Protein AF-A0A2V6R428-F1 (afdb_monomer)

pLDDT: mean 95.92, std 5.34, range [57.69, 98.88]

Secondary structure (DSSP, 8-state):
-PPP-HHHHHHHHHHHHHHHHHHH--HHHHT-EEETTEEHHHHHHHHHHHHHHHHHHHHHHHTTPPPPP--HHHHHHHHHHHHHHS-HHHHHHHHHHHHHHHHHHHHHS-HHHHHHHHHTT-HHHH-THHHHHHHHHHHHHHHH-

Mean predicted aligned error: 2.78 Å

Solvent-accessible surface area (backbone atoms only — not comparable to full-atom values): 7983 Å² total; per-residue (Å²): 131,85,71,89,60,69,39,53,62,45,28,51,54,45,48,53,50,48,49,58,54,52,76,69,56,47,78,66,55,31,64,36,69,71,56,98,89,36,23,40,19,32,53,32,32,50,53,18,49,54,31,46,53,27,36,57,42,54,54,34,50,75,73,73,43,80,77,77,89,78,60,65,67,63,50,51,65,70,44,43,67,61,35,68,69,46,58,49,70,53,20,50,52,45,25,52,53,23,45,52,53,31,50,54,53,56,65,66,55,53,60,70,57,51,52,52,39,46,75,70,70,45,47,65,58,58,30,47,25,69,62,48,49,59,53,52,56,51,45,55,54,57,74,76,105

Nearest PDB structures (foldseek):
  2nsf-assembly1_A  TM=6.711E-01  e=3.814E-02  Corynebacterium glutamicum
  2nsg-assembly1_A  TM=8.305E-01  e=1.303E-01  Corynebacterium glutamicum
  1cnt-assembly2_3  TM=2.072E-01  e=1.367E+00  Homo sapiens

Structure (mmCIF, N/CA/C/O backbone):
data_AF-A0A2V6R428-F1
#
_entry.id   AF-A0A2V6R428-F1
#
loop_
_atom_site.group_PDB
_atom_site.id
_atom_site.type_symbol
_atom_site.label_atom_id
_atom_site.label_alt_id
_atom_site.label_comp_id
_atom_site.label_asym_id
_atom_site.label_entity_id
_atom_site.label_seq_id
_atom_site.pdbx_PDB_ins_code
_atom_site.Cartn_x
_atom_site.Cartn_y
_atom_site.Cartn_z
_atom_site.occupancy
_atom_site.B_iso_or_equiv
_atom_site.auth_seq_id
_atom_site.auth_comp_id
_atom_site.auth_asym_id
_atom_site.auth_atom_id
_atom_site.pdbx_PDB_model_num
ATOM 1 N N . MET A 1 1 ? 24.235 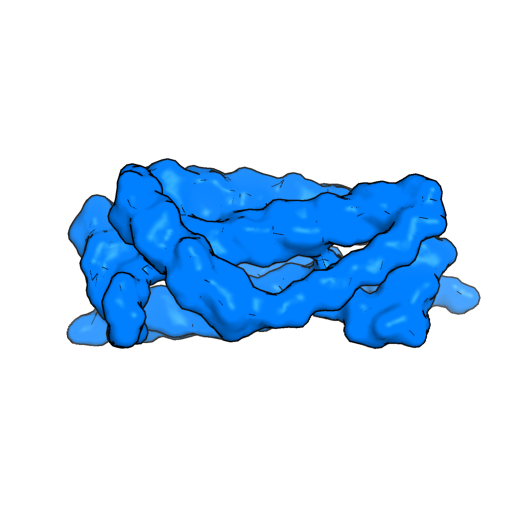-6.418 -17.522 1.00 57.69 1 MET A N 1
ATOM 2 C CA . MET A 1 1 ? 24.304 -6.597 -16.053 1.00 57.69 1 MET A CA 1
ATOM 3 C C . MET A 1 1 ? 22.918 -7.022 -15.591 1.00 57.69 1 MET A C 1
ATOM 5 O O . MET A 1 1 ? 21.967 -6.691 -16.283 1.00 57.69 1 MET A O 1
ATOM 9 N N . SER A 1 2 ? 22.769 -7.802 -14.520 1.00 78.19 2 SER A N 1
ATOM 10 C CA . SER A 1 2 ? 21.433 -8.148 -14.011 1.00 78.19 2 SER A CA 1
ATOM 11 C C . SER A 1 2 ? 20.840 -6.961 -13.250 1.00 78.19 2 SER A C 1
ATOM 13 O O . SER A 1 2 ? 21.509 -6.434 -12.363 1.00 78.19 2 SER A O 1
ATOM 15 N N . VAL A 1 3 ? 19.605 -6.566 -13.563 1.00 88.06 3 VAL A N 1
ATOM 16 C CA . VAL A 1 3 ? 18.886 -5.520 -12.820 1.00 88.06 3 VAL A CA 1
ATOM 17 C C . VAL A 1 3 ? 18.687 -5.922 -11.350 1.00 88.06 3 VAL A C 1
ATOM 19 O O . VAL A 1 3 ? 18.363 -7.080 -11.069 1.00 88.06 3 VAL A O 1
ATOM 22 N N . ASP A 1 4 ? 18.868 -4.992 -10.405 1.00 92.00 4 ASP A N 1
ATOM 23 C CA . ASP A 1 4 ? 18.598 -5.259 -8.986 1.00 92.00 4 ASP A CA 1
ATOM 24 C C . ASP A 1 4 ? 17.088 -5.436 -8.741 1.00 92.00 4 ASP A C 1
ATOM 26 O O . ASP A 1 4 ? 16.271 -4.578 -9.077 1.00 92.00 4 ASP A O 1
ATOM 30 N N . ARG A 1 5 ? 16.717 -6.572 -8.141 1.00 95.31 5 ARG A N 1
ATOM 31 C CA . ARG A 1 5 ? 15.339 -6.940 -7.773 1.00 95.31 5 ARG A CA 1
ATOM 32 C C . ARG A 1 5 ? 15.166 -7.134 -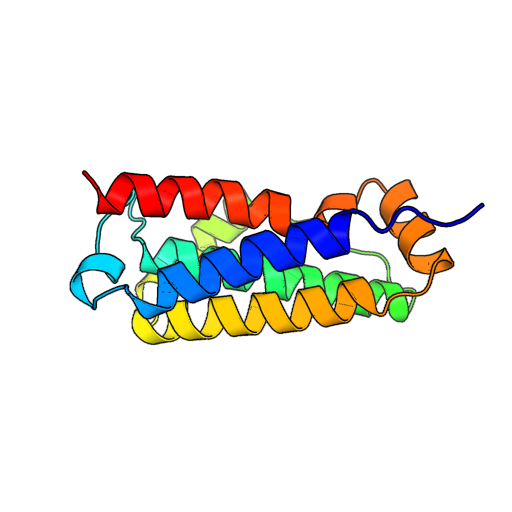6.265 1.00 95.31 5 ARG A C 1
ATOM 34 O O . ARG A 1 5 ? 14.200 -7.762 -5.829 1.00 95.31 5 ARG A O 1
ATOM 41 N N . SER A 1 6 ? 16.074 -6.588 -5.455 1.00 95.88 6 SER A N 1
ATOM 42 C CA . SER A 1 6 ? 16.029 -6.621 -3.986 1.00 95.88 6 SER A CA 1
ATOM 43 C C . SER A 1 6 ? 14.676 -6.166 -3.410 1.00 95.88 6 SER A C 1
ATOM 45 O O . SER A 1 6 ? 14.205 -6.718 -2.407 1.00 95.88 6 SER A O 1
ATOM 47 N N . PHE A 1 7 ? 13.993 -5.240 -4.096 1.00 97.31 7 PHE A N 1
ATOM 48 C CA . PHE A 1 7 ? 12.654 -4.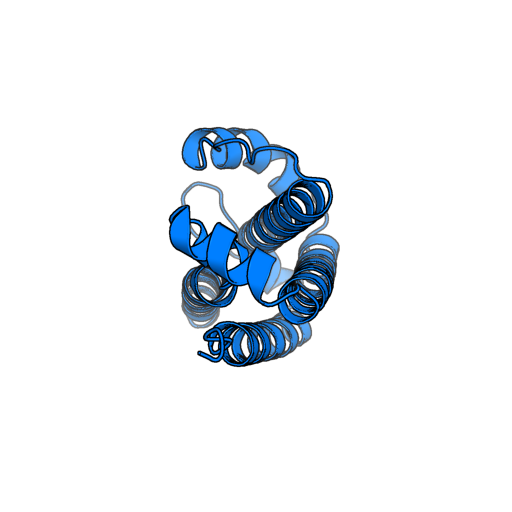763 -3.742 1.00 97.31 7 PHE A CA 1
ATOM 49 C C . PHE A 1 7 ? 11.602 -5.882 -3.664 1.00 97.31 7 PHE A C 1
ATOM 51 O O . PHE A 1 7 ? 10.706 -5.801 -2.828 1.00 97.31 7 PHE A O 1
ATOM 58 N N . VAL A 1 8 ? 11.718 -6.958 -4.456 1.00 98.25 8 VAL A N 1
ATOM 59 C CA . VAL A 1 8 ? 10.752 -8.075 -4.449 1.00 98.25 8 VAL A CA 1
ATOM 60 C C . VAL A 1 8 ? 10.728 -8.756 -3.080 1.00 98.25 8 VAL A C 1
ATOM 62 O O . VAL A 1 8 ? 9.663 -8.957 -2.490 1.00 98.25 8 VAL A O 1
ATOM 65 N N . GLY A 1 9 ? 11.909 -9.058 -2.533 1.00 98.25 9 GLY A N 1
ATOM 66 C CA . GLY A 1 9 ? 12.033 -9.661 -1.207 1.00 98.25 9 GLY A CA 1
ATOM 67 C C . GLY A 1 9 ? 11.583 -8.714 -0.093 1.00 98.25 9 GLY A C 1
ATOM 68 O O . GLY A 1 9 ? 10.918 -9.143 0.850 1.00 98.25 9 GLY A O 1
ATOM 69 N N . GLY A 1 10 ? 11.905 -7.421 -0.212 1.00 98.25 10 GLY A N 1
ATOM 70 C CA . GLY A 1 10 ? 11.451 -6.392 0.728 1.00 98.25 10 GLY A CA 1
ATOM 71 C C . GLY A 1 10 ? 9.928 -6.277 0.780 1.00 98.25 10 GLY A C 1
ATOM 72 O O . GLY A 1 10 ? 9.341 -6.332 1.863 1.00 98.25 10 GLY A O 1
ATOM 73 N N . ASN A 1 11 ? 9.289 -6.180 -0.387 1.00 98.69 11 ASN A N 1
ATOM 74 C CA . ASN A 1 11 ? 7.838 -6.074 -0.510 1.00 98.69 11 ASN A CA 1
ATOM 75 C C . ASN A 1 11 ? 7.140 -7.292 0.084 1.00 98.69 11 ASN A C 1
ATOM 77 O O . ASN A 1 11 ? 6.227 -7.132 0.892 1.00 98.69 11 ASN A O 1
ATOM 81 N N . SER A 1 12 ? 7.625 -8.495 -0.248 1.00 98.62 12 SER A N 1
ATOM 82 C CA . SER A 1 12 ? 7.067 -9.736 0.284 1.00 98.62 12 SER A CA 1
ATOM 83 C C . SER A 1 12 ? 7.112 -9.760 1.810 1.00 98.62 12 SER A C 1
ATOM 85 O O . SER A 1 12 ? 6.106 -10.081 2.433 1.00 98.62 12 SER A O 1
ATOM 87 N N . ARG A 1 13 ? 8.233 -9.370 2.435 1.00 98.69 13 ARG A N 1
ATOM 88 C CA . ARG A 1 13 ? 8.341 -9.339 3.904 1.00 98.69 13 ARG A CA 1
ATOM 89 C C . ARG A 1 13 ? 7.313 -8.406 4.545 1.00 98.69 13 ARG A C 1
ATOM 91 O O . ARG A 1 13 ? 6.629 -8.814 5.479 1.00 98.69 13 ARG A O 1
ATOM 98 N N . GLN A 1 14 ? 7.176 -7.179 4.037 1.00 98.62 14 GLN A N 1
ATOM 99 C CA . GLN A 1 14 ? 6.215 -6.223 4.602 1.00 98.62 14 GLN A CA 1
ATOM 100 C C . GLN A 1 14 ? 4.762 -6.603 4.295 1.00 98.62 14 GLN A C 1
ATOM 102 O O . GLN A 1 14 ? 3.885 -6.350 5.114 1.00 98.62 14 GLN A O 1
ATOM 107 N N . ARG A 1 15 ? 4.491 -7.259 3.159 1.00 98.75 15 ARG A N 1
ATOM 108 C CA . ARG A 1 15 ? 3.159 -7.792 2.847 1.00 98.75 15 ARG A CA 1
ATOM 109 C C . ARG A 1 15 ? 2.757 -8.918 3.797 1.00 98.75 15 ARG A C 1
ATOM 111 O O . ARG A 1 15 ? 1.630 -8.918 4.278 1.00 98.75 15 ARG A O 1
ATOM 118 N N . GLU A 1 16 ? 3.654 -9.857 4.094 1.00 98.75 16 GLU A N 1
ATOM 119 C CA . GLU A 1 16 ? 3.344 -10.923 5.055 1.00 98.75 16 GLU A CA 1
ATOM 120 C C . GLU A 1 16 ? 3.170 -10.361 6.477 1.00 98.75 16 GLU A C 1
ATOM 122 O O . GLU A 1 16 ? 2.225 -10.736 7.169 1.00 98.75 16 GLU A O 1
ATOM 127 N N . ARG A 1 17 ? 3.986 -9.375 6.884 1.00 98.62 17 ARG A N 1
ATOM 128 C CA . ARG A 1 17 ? 3.774 -8.632 8.142 1.00 98.62 17 ARG A CA 1
ATOM 129 C C . ARG A 1 17 ? 2.401 -7.951 8.180 1.00 98.62 17 ARG A C 1
ATOM 131 O O . ARG A 1 17 ? 1.689 -8.086 9.171 1.00 98.62 17 ARG A O 1
ATOM 138 N N . LEU A 1 18 ? 2.009 -7.272 7.100 1.00 98.81 18 LEU A N 1
ATOM 139 C CA . LEU A 1 18 ? 0.694 -6.641 6.964 1.00 98.81 18 LEU A CA 1
ATOM 140 C C . LEU A 1 18 ? -0.445 -7.662 7.106 1.00 98.81 18 LEU A C 1
ATOM 142 O O . LEU A 1 18 ? -1.399 -7.398 7.830 1.00 98.81 18 LEU A O 1
ATOM 146 N N . LYS A 1 19 ? -0.346 -8.830 6.460 1.00 98.75 19 LYS A N 1
ATOM 147 C CA . LYS A 1 19 ? -1.355 -9.899 6.565 1.00 98.75 19 LYS A CA 1
ATOM 148 C C . LYS A 1 19 ? -1.525 -10.389 7.997 1.00 98.75 19 LYS A C 1
ATOM 150 O O . LYS A 1 19 ? -2.651 -10.489 8.480 1.00 98.75 19 LYS A O 1
ATOM 155 N N . VAL A 1 20 ? -0.410 -10.658 8.679 1.00 98.62 20 VAL A N 1
ATOM 156 C CA . VAL A 1 20 ? -0.419 -11.080 10.084 1.00 98.62 20 VAL A CA 1
ATOM 157 C C . VAL A 1 20 ? -1.049 -9.999 10.956 1.00 98.62 20 VAL A C 1
ATOM 159 O O . VAL A 1 20 ? -1.950 -10.310 11.731 1.00 98.62 20 VAL A O 1
ATOM 162 N N . LEU A 1 21 ? -0.645 -8.734 10.789 1.00 98.44 21 LEU A N 1
ATOM 163 C CA . LEU A 1 21 ? -1.230 -7.610 11.517 1.00 98.44 21 LEU A CA 1
ATOM 164 C C . LEU A 1 21 ? -2.742 -7.540 11.302 1.00 98.44 21 LEU A C 1
ATOM 166 O O . LEU A 1 21 ? -3.480 -7.553 12.277 1.00 98.44 21 LEU A O 1
ATOM 170 N N . VAL A 1 22 ? -3.205 -7.508 10.053 1.00 98.25 22 VAL A N 1
ATOM 171 C CA . VAL A 1 22 ? -4.629 -7.375 9.725 1.00 98.25 22 VAL A CA 1
ATOM 172 C C . VAL A 1 22 ? -5.458 -8.532 10.287 1.00 98.25 22 VAL A C 1
ATOM 174 O O . VAL A 1 22 ? -6.537 -8.292 10.816 1.00 98.25 22 VAL A O 1
ATOM 177 N N . SER A 1 23 ? -4.947 -9.768 10.253 1.00 97.75 23 SER A N 1
ATOM 178 C CA . SER A 1 23 ? -5.677 -10.948 10.748 1.00 97.75 23 SER A CA 1
ATOM 179 C C . SER A 1 23 ? -5.999 -10.931 12.248 1.00 97.75 23 SER A C 1
ATOM 181 O O . SER A 1 23 ? -6.872 -11.678 12.685 1.00 97.75 23 SER A O 1
ATOM 183 N N . ARG A 1 24 ? -5.307 -10.097 13.035 1.00 96.88 24 ARG A N 1
ATOM 184 C CA . ARG A 1 24 ? -5.498 -9.984 14.490 1.00 96.88 24 ARG A CA 1
ATOM 185 C C . ARG A 1 24 ? -6.214 -8.706 14.925 1.00 96.88 24 ARG A C 1
ATOM 187 O O . ARG A 1 24 ? -6.469 -8.564 16.116 1.00 96.88 24 ARG A O 1
ATOM 194 N N . LEU A 1 25 ? -6.480 -7.765 14.014 1.00 98.19 25 LEU A N 1
ATOM 195 C CA . LEU A 1 25 ? -7.129 -6.505 14.377 1.00 98.19 25 LEU A CA 1
ATOM 196 C C . LEU A 1 25 ? -8.602 -6.745 14.678 1.00 98.19 25 LEU A C 1
ATOM 198 O O . LEU A 1 25 ? -9.345 -7.270 13.849 1.00 98.19 25 LEU A O 1
ATOM 202 N N . SER A 1 26 ? -9.029 -6.304 15.854 1.00 97.56 26 SER A N 1
ATOM 203 C CA . SER A 1 26 ? -10.440 -6.188 16.171 1.00 97.56 26 SER A CA 1
ATOM 204 C C . SER A 1 26 ? -11.044 -4.919 15.572 1.00 97.56 26 SER A C 1
ATOM 206 O O . SER A 1 26 ? -10.372 -3.965 15.177 1.00 97.56 26 SER A O 1
ATOM 208 N N . ASP A 1 27 ? -12.366 -4.881 15.594 1.00 96.44 27 ASP A N 1
ATOM 209 C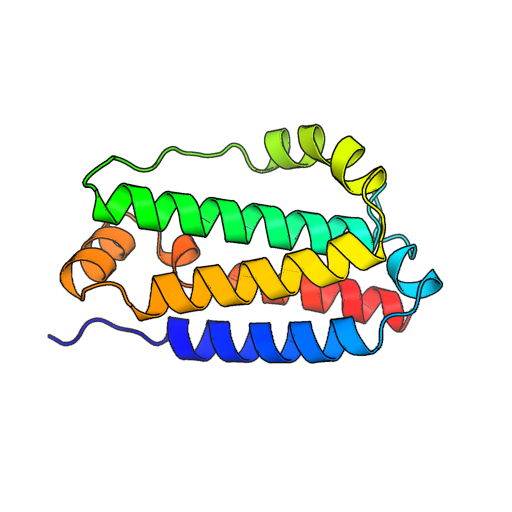 CA . ASP A 1 27 ? -13.171 -3.714 15.266 1.00 96.44 27 ASP A CA 1
ATOM 210 C C . ASP A 1 27 ? -12.801 -2.467 16.098 1.00 96.44 27 ASP A C 1
ATOM 212 O O . ASP A 1 27 ? -12.830 -1.340 15.599 1.00 96.44 27 ASP A O 1
ATOM 216 N N . ALA A 1 28 ? -12.431 -2.666 17.368 1.00 97.12 28 ALA A N 1
ATOM 217 C CA . ALA A 1 28 ? -11.972 -1.600 18.255 1.00 97.12 28 ALA A CA 1
ATOM 218 C C . ALA A 1 28 ? -10.564 -1.116 17.876 1.00 97.12 28 ALA A C 1
ATOM 220 O O . ALA A 1 28 ? -10.334 0.093 17.820 1.00 97.12 28 ALA A O 1
ATOM 221 N N . ASP A 1 29 ? -9.659 -2.040 17.541 1.00 98.38 29 ASP A N 1
ATOM 222 C CA . ASP A 1 29 ? -8.300 -1.716 17.093 1.00 98.38 29 ASP A CA 1
ATOM 223 C C . ASP A 1 29 ? -8.319 -0.870 15.821 1.00 98.38 29 ASP A C 1
ATOM 225 O O . ASP A 1 29 ? -7.619 0.135 15.724 1.00 98.38 29 ASP A O 1
ATOM 229 N N . LEU A 1 30 ? -9.174 -1.230 14.861 1.00 98.44 30 LEU A N 1
ATOM 230 C CA . LEU A 1 30 ? -9.317 -0.502 13.601 1.00 98.44 30 LEU A CA 1
ATOM 231 C C . LEU A 1 30 ? -9.817 0.937 13.795 1.00 98.44 30 LEU A C 1
ATOM 233 O O . LEU A 1 30 ? -9.472 1.820 13.010 1.00 98.44 30 LEU A O 1
ATOM 237 N N . ARG A 1 31 ? -10.607 1.193 14.843 1.00 97.56 31 ARG A N 1
ATOM 238 C CA . ARG A 1 31 ? -11.113 2.532 15.190 1.00 97.56 31 ARG A CA 1
ATOM 239 C C . ARG A 1 31 ? -10.154 3.332 16.074 1.00 97.56 31 ARG A C 1
ATOM 241 O O . ARG A 1 31 ? -10.440 4.489 16.378 1.00 97.56 31 ARG A O 1
ATOM 248 N N . ARG A 1 32 ? -9.019 2.753 16.478 1.00 98.06 32 ARG A N 1
ATOM 249 C CA . ARG A 1 32 ? -8.060 3.412 17.364 1.00 98.06 32 ARG A CA 1
ATOM 250 C C . ARG A 1 32 ? -7.442 4.647 16.689 1.00 98.06 32 ARG A C 1
ATOM 252 O O . ARG A 1 32 ? -7.010 4.536 15.539 1.00 98.06 32 ARG A O 1
ATOM 259 N N . PRO A 1 33 ? -7.389 5.812 17.365 1.00 97.50 33 PRO A N 1
ATOM 260 C CA . PRO A 1 33 ? -6.857 7.035 16.774 1.00 97.50 33 PRO A CA 1
ATOM 261 C C . PRO A 1 33 ? -5.334 6.982 16.609 1.00 97.50 33 PRO A C 1
ATOM 263 O O . PRO A 1 33 ? -4.625 6.451 17.463 1.00 97.50 33 PRO A O 1
ATOM 266 N N . LEU A 1 34 ? -4.843 7.594 15.530 1.00 97.50 34 LEU A N 1
ATOM 267 C CA . LEU A 1 34 ? -3.418 7.790 15.225 1.00 97.50 34 LEU A CA 1
ATOM 268 C C . LEU A 1 34 ? -2.988 9.269 15.258 1.00 97.50 34 LEU A C 1
ATOM 270 O O . LEU A 1 34 ? -1.826 9.569 14.994 1.00 97.50 34 LEU A O 1
ATOM 274 N N . GLY A 1 35 ? -3.906 10.178 15.606 1.00 95.19 35 GLY A N 1
ATOM 275 C CA . GLY A 1 35 ? -3.692 11.630 15.606 1.00 95.19 35 GLY A CA 1
ATOM 276 C C . GLY A 1 35 ? -4.255 12.312 14.357 1.00 95.19 35 GLY A C 1
ATOM 277 O O . GLY A 1 35 ? -4.503 11.662 13.349 1.00 95.19 35 GLY A O 1
ATOM 278 N N . GLU A 1 36 ? -4.516 13.620 14.443 1.00 92.19 36 GLU A N 1
ATOM 279 C CA . GLU A 1 36 ? -4.948 14.460 13.305 1.00 92.19 36 GLU A CA 1
ATOM 280 C C . GLU A 1 36 ? -6.171 13.924 12.530 1.00 92.19 36 GLU A C 1
ATOM 282 O O . GLU A 1 36 ? -6.281 14.069 11.316 1.00 92.19 36 GLU A O 1
ATOM 287 N N . GLY A 1 37 ? -7.101 13.269 13.233 1.00 93.75 37 GLY A N 1
ATOM 288 C CA . GLY A 1 37 ? -8.300 12.674 12.633 1.00 93.75 37 GLY A CA 1
ATOM 289 C C . GLY A 1 37 ? -8.085 11.302 11.985 1.00 93.75 37 GLY A C 1
ATOM 290 O O . GLY A 1 37 ? -9.048 10.704 11.514 1.00 93.75 37 GLY A O 1
ATOM 291 N N . TRP A 1 38 ? -6.864 10.765 11.998 1.00 98.31 38 TRP A N 1
ATOM 292 C CA . TRP A 1 38 ? -6.568 9.426 11.500 1.00 98.31 38 TRP A CA 1
ATOM 293 C C . TRP A 1 38 ? -6.924 8.342 12.511 1.00 98.31 38 TRP A C 1
ATOM 295 O O . TRP A 1 38 ? -6.801 8.521 13.726 1.00 98.31 38 TRP A O 1
ATOM 305 N N . THR A 1 39 ? -7.291 7.177 11.990 1.00 98.56 39 THR A N 1
ATOM 306 C CA . THR A 1 39 ? -7.425 5.925 12.734 1.00 98.56 39 THR A CA 1
ATOM 307 C C . THR A 1 39 ? -6.543 4.849 12.110 1.00 98.56 39 THR A C 1
ATOM 309 O O . THR A 1 39 ? -6.018 5.020 11.007 1.00 98.56 39 THR A O 1
ATOM 312 N N . VAL A 1 40 ? -6.396 3.709 12.786 1.00 98.69 40 VAL A N 1
ATOM 313 C CA . VAL A 1 40 ? -5.748 2.529 12.193 1.00 98.69 40 VAL A CA 1
ATOM 314 C C . VAL A 1 40 ? -6.393 2.190 10.847 1.00 98.69 40 VAL A C 1
ATOM 316 O O . VAL A 1 40 ? -5.685 2.022 9.858 1.00 98.69 40 VAL A O 1
ATOM 319 N N . SER A 1 41 ? -7.725 2.187 10.768 1.00 98.69 41 SER A N 1
ATOM 320 C CA . SER A 1 41 ? -8.463 1.945 9.526 1.00 98.69 41 SER A CA 1
ATOM 321 C C . SER A 1 41 ? -8.114 2.935 8.411 1.00 98.69 41 SER A C 1
ATOM 323 O O . SER A 1 41 ? -7.874 2.514 7.278 1.00 98.69 41 SER A O 1
ATOM 325 N N . THR A 1 42 ? -8.035 4.241 8.699 1.00 98.69 42 THR A N 1
ATOM 326 C CA . THR A 1 42 ? -7.695 5.222 7.654 1.00 98.69 42 THR A CA 1
ATOM 327 C C . THR A 1 42 ? -6.247 5.082 7.191 1.00 98.69 42 THR A C 1
ATOM 329 O O . THR A 1 42 ? -5.981 5.240 6.002 1.00 98.69 42 THR A O 1
ATOM 332 N N . ALA A 1 43 ? -5.318 4.697 8.073 1.00 98.69 43 ALA A N 1
ATOM 333 C CA . ALA A 1 43 ? -3.947 4.366 7.681 1.00 98.69 43 ALA A CA 1
ATOM 334 C C . ALA A 1 43 ? -3.884 3.130 6.764 1.00 98.69 43 ALA A C 1
ATOM 336 O O . ALA A 1 43 ? -3.151 3.138 5.772 1.00 98.69 43 ALA A O 1
ATOM 337 N N . LEU A 1 44 ? -4.690 2.094 7.030 1.00 98.88 44 LEU A N 1
ATOM 338 C CA . LEU A 1 44 ? -4.815 0.938 6.132 1.00 98.88 44 LEU A CA 1
ATOM 339 C C . LEU A 1 44 ? -5.396 1.349 4.766 1.00 98.88 44 LEU A C 1
ATOM 341 O O . LEU A 1 44 ? -4.847 0.977 3.727 1.00 98.88 44 LEU A O 1
ATOM 345 N N . ALA A 1 45 ? -6.459 2.159 4.749 1.00 98.88 45 ALA A N 1
ATOM 346 C CA . ALA A 1 45 ? -7.073 2.657 3.516 1.00 98.88 45 ALA A CA 1
ATOM 347 C C . ALA A 1 45 ? -6.102 3.520 2.686 1.00 98.88 45 ALA A C 1
ATOM 349 O O . ALA A 1 45 ? -5.989 3.341 1.471 1.00 98.88 45 ALA A O 1
ATOM 350 N N . HIS A 1 46 ? -5.336 4.390 3.346 1.00 98.69 46 HIS A N 1
ATOM 351 C CA . HIS A 1 46 ? -4.266 5.179 2.742 1.00 98.69 46 HIS A CA 1
ATOM 352 C C . HIS A 1 46 ? -3.185 4.298 2.104 1.00 98.69 46 HIS A C 1
ATOM 354 O O . HIS A 1 46 ? -2.827 4.503 0.943 1.00 98.69 46 HIS A O 1
ATOM 360 N N . MET A 1 47 ? -2.687 3.285 2.823 1.00 98.75 47 MET A N 1
ATOM 361 C CA . MET A 1 47 ? -1.723 2.333 2.259 1.00 98.75 47 MET A CA 1
ATOM 362 C C . MET A 1 47 ? -2.286 1.641 1.013 1.00 98.75 47 MET A C 1
ATOM 364 O O . MET A 1 47 ? -1.607 1.561 -0.013 1.00 98.75 47 MET A O 1
ATOM 368 N N . ALA A 1 48 ? -3.549 1.206 1.068 1.00 98.88 48 ALA A N 1
ATOM 369 C CA . ALA A 1 48 ? -4.215 0.565 -0.060 1.00 98.88 48 ALA A CA 1
ATOM 370 C C . ALA A 1 48 ? -4.304 1.499 -1.279 1.00 98.88 48 ALA A C 1
ATOM 372 O O . ALA A 1 48 ? -4.073 1.072 -2.412 1.00 98.88 48 ALA A O 1
ATOM 373 N N . PHE A 1 49 ? -4.624 2.776 -1.057 1.00 98.69 49 PHE A N 1
ATOM 374 C CA . PHE A 1 49 ? -4.672 3.790 -2.107 1.00 98.69 49 PHE A CA 1
ATOM 375 C C . PHE A 1 49 ? -3.311 3.962 -2.791 1.00 98.69 49 PHE A C 1
ATOM 377 O O . PHE A 1 49 ? -3.230 3.897 -4.019 1.00 98.69 49 PHE A O 1
ATOM 384 N N . TRP A 1 50 ? -2.232 4.133 -2.024 1.00 98.50 50 TRP A N 1
ATOM 385 C CA . TRP A 1 50 ? -0.904 4.358 -2.599 1.00 98.50 50 TRP A CA 1
ATOM 386 C C . TRP A 1 50 ? -0.344 3.130 -3.318 1.00 98.50 50 TRP A C 1
ATOM 388 O O . TRP A 1 50 ? 0.315 3.289 -4.349 1.00 98.50 50 TRP A O 1
ATOM 398 N N . ASP A 1 51 ? -0.666 1.921 -2.855 1.00 98.69 51 ASP A N 1
ATOM 399 C CA . ASP A 1 51 ? -0.344 0.685 -3.571 1.00 98.69 51 ASP A CA 1
ATOM 400 C C . ASP A 1 51 ? -1.117 0.565 -4.891 1.00 98.69 51 ASP A C 1
ATOM 402 O O . ASP A 1 51 ? -0.512 0.280 -5.927 1.00 98.69 51 ASP A O 1
ATOM 406 N N . ARG A 1 52 ? -2.419 0.882 -4.914 1.00 98.44 52 ARG A N 1
ATOM 407 C CA . ARG A 1 52 ? -3.200 0.927 -6.166 1.00 98.44 52 ARG A CA 1
ATOM 408 C C . ARG A 1 52 ? -2.717 2.021 -7.115 1.00 98.44 52 ARG A C 1
ATOM 410 O O . ARG A 1 52 ? -2.654 1.814 -8.326 1.00 98.44 52 ARG A O 1
ATOM 417 N N . ARG A 1 53 ? -2.320 3.181 -6.588 1.00 97.12 53 ARG A N 1
ATOM 418 C CA . ARG A 1 53 ? -1.736 4.248 -7.405 1.00 97.12 53 ARG A CA 1
ATOM 419 C C . ARG A 1 53 ? -0.405 3.805 -8.011 1.00 97.12 53 ARG A C 1
ATOM 421 O O . ARG A 1 53 ? -0.138 4.121 -9.168 1.00 97.12 53 ARG A O 1
ATOM 428 N N . ALA A 1 54 ? 0.436 3.104 -7.248 1.00 97.31 54 ALA A N 1
ATOM 429 C CA . ALA A 1 54 ? 1.679 2.538 -7.759 1.00 97.31 54 ALA A CA 1
ATOM 430 C C . ALA A 1 54 ? 1.402 1.497 -8.851 1.00 97.31 54 ALA A C 1
ATOM 432 O O . ALA A 1 54 ? 1.976 1.620 -9.926 1.00 97.31 54 ALA A O 1
ATOM 433 N N . LEU A 1 55 ? 0.459 0.573 -8.640 1.00 98.06 55 LEU A N 1
ATOM 434 C CA . LEU A 1 55 ? 0.010 -0.382 -9.660 1.00 98.06 55 LEU A CA 1
ATOM 435 C C . LEU A 1 55 ? -0.347 0.316 -10.981 1.00 98.06 55 LEU A C 1
ATOM 437 O O . LEU A 1 55 ? 0.257 0.014 -12.006 1.00 98.06 55 LEU A O 1
ATOM 441 N N . GLY A 1 56 ? -1.229 1.318 -10.945 1.00 96.44 56 GLY A N 1
ATOM 442 C CA . GLY A 1 56 ? -1.610 2.049 -12.157 1.00 96.44 56 GLY A CA 1
ATOM 443 C C . GLY A 1 56 ? -0.462 2.852 -12.787 1.00 96.44 56 GLY A C 1
ATOM 444 O O . GLY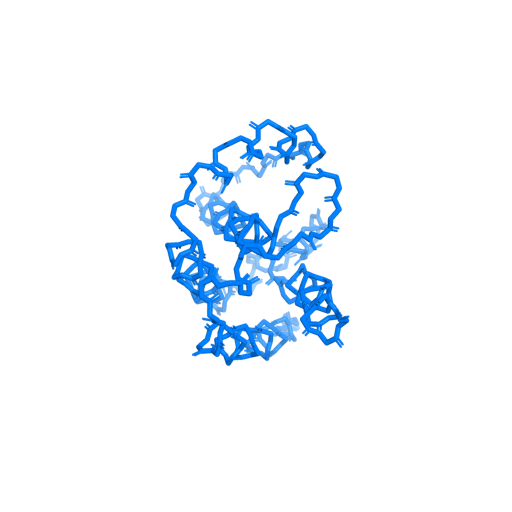 A 1 56 ? -0.502 3.171 -13.971 1.00 96.44 56 GLY A O 1
ATOM 445 N N . MET A 1 57 ? 0.571 3.239 -12.025 1.00 95.81 57 MET A N 1
ATOM 446 C CA . MET A 1 57 ? 1.796 3.814 -12.607 1.00 95.81 57 MET A CA 1
ATOM 447 C C . MET A 1 57 ? 2.599 2.750 -13.350 1.00 95.81 57 MET A C 1
ATOM 449 O O . MET A 1 57 ? 3.007 3.003 -14.476 1.00 95.81 57 MET A O 1
ATOM 453 N N . LEU A 1 58 ? 2.797 1.573 -12.750 1.00 96.38 58 LEU A N 1
ATOM 454 C CA . LEU A 1 58 ? 3.527 0.475 -13.387 1.00 96.38 58 LEU A CA 1
ATOM 455 C C . LEU A 1 58 ? 2.842 0.038 -14.691 1.00 96.38 58 LEU A C 1
ATOM 457 O O . LEU A 1 58 ? 3.516 -0.161 -15.694 1.00 96.38 58 LEU A O 1
ATOM 461 N N . GLU A 1 59 ? 1.510 -0.018 -14.706 1.00 96.00 59 GLU A N 1
ATOM 462 C CA . GLU A 1 59 ? 0.733 -0.338 -15.910 1.00 96.00 59 GLU A CA 1
ATOM 463 C C . GLU A 1 59 ? 0.888 0.720 -17.008 1.00 96.00 59 GLU A C 1
ATOM 465 O O . GLU A 1 59 ? 1.053 0.376 -18.173 1.00 96.00 59 GLU A O 1
ATOM 470 N N . ARG A 1 60 ? 0.892 2.014 -16.671 1.00 94.62 60 ARG A N 1
ATOM 471 C CA . ARG A 1 60 ? 1.156 3.078 -17.659 1.00 94.62 60 ARG A CA 1
ATOM 472 C C . ARG A 1 60 ? 2.549 2.976 -18.267 1.00 94.62 60 ARG A C 1
ATOM 474 O O . ARG A 1 60 ? 2.704 3.104 -19.477 1.00 94.62 60 ARG A O 1
ATOM 481 N N . TRP A 1 61 ? 3.544 2.670 -17.442 1.00 93.69 61 TRP A N 1
ATOM 482 C CA . TRP A 1 61 ? 4.913 2.438 -17.893 1.00 93.69 61 TRP A CA 1
ATOM 483 C C . TRP A 1 61 ? 5.020 1.264 -18.872 1.00 93.69 61 TRP A C 1
ATOM 485 O O . TRP A 1 61 ? 5.726 1.373 -19.873 1.00 93.69 61 TRP A O 1
ATOM 495 N N . GLU A 1 62 ? 4.297 0.167 -18.630 1.00 93.94 62 GLU A N 1
ATOM 496 C CA . GLU A 1 62 ? 4.226 -0.965 -19.567 1.00 93.94 62 GLU A CA 1
ATOM 497 C C . GLU A 1 62 ? 3.632 -0.565 -20.928 1.00 93.94 62 GLU A C 1
ATOM 499 O O . GLU A 1 62 ? 4.059 -1.089 -21.955 1.00 93.94 62 GLU A O 1
ATOM 504 N N . HIS A 1 63 ? 2.707 0.397 -20.950 1.00 93.50 63 HIS A N 1
ATOM 505 C CA . HIS A 1 63 ? 2.110 0.939 -22.176 1.00 93.50 63 HIS A CA 1
ATOM 506 C C . HIS A 1 63 ? 2.908 2.102 -22.796 1.00 93.50 63 HIS A C 1
ATOM 508 O O . HIS A 1 63 ? 2.488 2.669 -23.802 1.00 93.50 63 HIS A O 1
ATOM 514 N N . GLY A 1 64 ? 4.071 2.457 -22.234 1.00 91.62 64 GLY A N 1
ATOM 515 C CA . GLY A 1 64 ? 4.908 3.550 -22.736 1.00 91.62 64 GLY A CA 1
ATOM 516 C C . GLY A 1 64 ? 4.370 4.952 -22.431 1.00 91.62 64 GLY A C 1
ATOM 517 O O . GLY A 1 64 ? 4.826 5.925 -23.029 1.00 91.62 64 GLY A O 1
ATOM 518 N N . GLU A 1 65 ? 3.421 5.072 -21.505 1.00 89.12 65 GLU A N 1
ATOM 519 C CA . GLU A 1 65 ? 2.885 6.351 -21.050 1.00 89.12 65 GLU A CA 1
ATOM 520 C C . GLU A 1 65 ? 3.747 6.943 -19.929 1.00 89.12 65 GLU A C 1
ATOM 522 O O . GLU A 1 65 ? 4.226 6.238 -19.036 1.00 89.12 65 GLU A O 1
ATOM 527 N N . ALA A 1 66 ? 3.917 8.267 -19.946 1.00 78.25 66 ALA A N 1
ATOM 528 C CA . ALA A 1 66 ? 4.659 8.959 -18.902 1.00 78.25 66 ALA A CA 1
ATOM 529 C C . ALA A 1 66 ? 3.912 8.882 -17.553 1.00 78.25 66 ALA A C 1
ATOM 531 O O . ALA A 1 66 ? 2.697 9.107 -17.501 1.00 78.25 66 ALA A O 1
ATOM 532 N N . PRO A 1 67 ? 4.612 8.609 -16.436 1.00 78.31 67 PRO A N 1
ATOM 533 C CA . PRO A 1 67 ? 4.007 8.723 -15.117 1.00 78.31 67 PRO A CA 1
ATOM 534 C C . PRO A 1 67 ? 3.621 10.175 -14.831 1.00 78.31 67 PRO A C 1
ATOM 536 O O . PRO A 1 67 ? 4.280 11.114 -15.275 1.00 78.31 67 PRO A O 1
ATOM 539 N N . SER A 1 68 ? 2.579 10.355 -14.024 1.00 82.50 68 SER A N 1
ATOM 540 C CA . SER A 1 68 ? 2.194 11.665 -13.512 1.00 82.50 68 SER A CA 1
ATOM 541 C C . SER A 1 68 ? 2.666 11.851 -12.068 1.00 82.50 68 SER A C 1
ATOM 543 O O . SER A 1 68 ? 2.609 10.897 -11.271 1.00 82.50 68 SER A O 1
ATOM 545 N N . PRO A 1 69 ? 3.093 13.071 -11.691 1.00 87.06 69 PRO A N 1
ATOM 546 C CA . PRO A 1 69 ? 3.380 13.395 -10.302 1.00 87.06 69 PRO A CA 1
ATOM 547 C C . PRO A 1 69 ? 2.110 13.294 -9.441 1.00 87.06 69 PRO A C 1
ATOM 549 O O . PRO A 1 69 ? 0.982 13.203 -9.930 1.00 87.06 69 PRO A O 1
ATOM 552 N N . ALA A 1 70 ? 2.296 13.270 -8.128 1.00 90.94 70 ALA 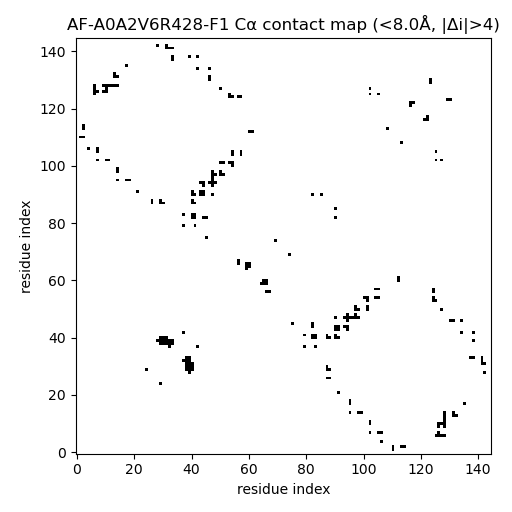A N 1
ATOM 553 C CA . ALA A 1 70 ? 1.221 13.412 -7.154 1.00 90.94 70 ALA A CA 1
ATOM 554 C C . ALA A 1 70 ? 1.594 14.518 -6.176 1.00 90.94 70 ALA A C 1
ATOM 556 O O . ALA A 1 70 ? 2.773 14.668 -5.875 1.00 90.94 70 ALA A O 1
ATOM 557 N N . ASP A 1 71 ? 0.592 15.220 -5.655 1.00 95.88 71 ASP A N 1
ATOM 558 C CA . ASP A 1 71 ? 0.696 15.970 -4.405 1.00 95.88 71 ASP A CA 1
ATOM 559 C C . ASP A 1 71 ? 0.205 15.051 -3.274 1.00 95.88 71 ASP A C 1
ATOM 561 O O . ASP A 1 71 ? -1.008 14.888 -3.113 1.00 95.88 71 ASP A O 1
ATOM 565 N N . PRO A 1 72 ? 1.099 14.373 -2.524 1.00 95.00 72 PRO A N 1
ATOM 566 C CA . PRO A 1 72 ? 0.668 13.424 -1.509 1.00 95.00 72 PRO A CA 1
ATOM 567 C C . PRO A 1 72 ? -0.080 14.100 -0.366 1.00 95.00 72 PRO A C 1
ATOM 569 O O . PRO A 1 72 ? -1.019 13.513 0.160 1.00 95.00 72 PRO A O 1
ATOM 572 N N . VAL A 1 73 ? 0.301 15.325 0.003 1.00 96.25 73 VAL A N 1
ATOM 573 C CA . VAL A 1 73 ? -0.321 16.056 1.113 1.00 96.25 73 VAL A CA 1
ATOM 574 C C . VAL A 1 73 ? -1.746 16.441 0.737 1.00 96.25 73 VAL A C 1
ATOM 576 O O . VAL A 1 73 ? -2.679 16.092 1.462 1.00 96.25 73 VAL A O 1
ATOM 579 N N . GLY A 1 74 ? -1.927 17.074 -0.425 1.00 97.94 74 GLY A N 1
ATOM 580 C CA . GLY A 1 74 ? -3.248 17.453 -0.921 1.00 97.94 74 GLY A CA 1
ATOM 581 C C . GLY A 1 74 ? -4.158 16.248 -1.155 1.00 97.94 74 GLY A C 1
ATOM 582 O O . GLY A 1 74 ? -5.312 16.265 -0.733 1.00 97.94 74 GLY A O 1
ATOM 583 N N . LEU A 1 75 ? -3.640 15.166 -1.751 1.00 97.81 75 LEU A N 1
ATOM 584 C CA . LEU A 1 75 ? -4.419 13.940 -1.966 1.00 97.81 75 LEU A CA 1
ATOM 585 C C . LEU A 1 75 ? -4.824 13.269 -0.654 1.00 97.81 75 LEU A C 1
ATOM 587 O O . LEU A 1 75 ? -5.971 12.853 -0.525 1.00 97.81 75 LEU A O 1
ATOM 591 N N . ASN A 1 76 ? -3.915 13.164 0.318 1.00 97.94 76 ASN A N 1
ATOM 592 C CA . ASN A 1 76 ? -4.239 12.557 1.607 1.00 97.94 76 ASN A CA 1
ATOM 593 C C . ASN A 1 76 ? -5.298 13.372 2.356 1.00 97.94 76 ASN A C 1
ATOM 595 O O . ASN A 1 76 ? -6.219 12.788 2.915 1.00 97.94 76 ASN A O 1
ATOM 599 N N . ALA A 1 77 ? -5.189 14.704 2.348 1.00 97.62 77 ALA A N 1
ATOM 600 C CA . ALA A 1 77 ? -6.181 15.577 2.968 1.00 97.62 77 ALA A CA 1
ATOM 601 C C . ALA A 1 77 ? -7.547 15.466 2.274 1.00 97.62 77 ALA A C 1
ATOM 603 O O . ALA A 1 77 ? -8.573 15.388 2.946 1.00 97.62 77 ALA A O 1
ATOM 604 N N . ALA A 1 78 ? -7.552 15.419 0.939 1.00 98.19 78 ALA A N 1
ATOM 605 C CA . ALA A 1 78 ? -8.771 15.319 0.148 1.00 98.19 78 ALA A CA 1
ATOM 606 C C . ALA A 1 78 ? -9.476 13.963 0.288 1.00 98.19 78 ALA A C 1
ATOM 608 O O . ALA A 1 78 ? -10.693 13.946 0.218 1.00 98.19 78 ALA A O 1
ATOM 609 N N . LEU A 1 79 ? -8.729 12.866 0.473 1.00 98.25 79 LEU A N 1
ATOM 610 C CA . LEU A 1 79 ? -9.266 11.498 0.561 1.00 98.25 79 LEU A CA 1
ATOM 611 C C . LEU A 1 79 ? -9.589 11.038 1.989 1.00 98.25 79 LEU A C 1
ATOM 613 O O . LEU A 1 79 ? -10.194 9.980 2.182 1.00 98.25 79 LEU A O 1
ATOM 617 N N . LEU A 1 80 ? -9.143 11.778 3.008 1.00 98.25 80 LEU A N 1
ATOM 618 C CA . LEU A 1 80 ? -9.362 11.403 4.403 1.00 98.25 80 LEU A CA 1
ATOM 619 C C . LEU A 1 80 ? -10.856 11.249 4.759 1.00 98.25 80 LEU A C 1
ATOM 621 O O . LEU A 1 80 ? -11.176 10.265 5.431 1.00 98.25 80 LEU A O 1
ATOM 625 N N . PRO A 1 81 ? -11.784 12.129 4.323 1.00 98.31 81 PRO A N 1
ATOM 626 C CA . PRO A 1 81 ? -13.215 11.943 4.577 1.00 98.31 81 PRO A CA 1
ATOM 627 C C . PRO A 1 81 ? -13.760 10.624 4.013 1.00 98.31 81 PRO A C 1
ATOM 629 O O . PRO A 1 81 ? -14.524 9.929 4.684 1.00 98.31 81 PRO A O 1
ATOM 632 N N . GLU A 1 82 ? -13.331 10.232 2.815 1.00 98.38 82 GLU A N 1
ATOM 633 C CA . GLU A 1 82 ? -13.718 8.978 2.170 1.00 98.38 82 GLU A CA 1
ATOM 634 C C . GLU A 1 82 ? -13.143 7.773 2.919 1.00 98.38 82 GLU A C 1
ATOM 636 O O . GLU A 1 82 ? -13.839 6.775 3.118 1.00 98.38 82 GLU A O 1
ATOM 641 N N . TRP A 1 83 ? -11.894 7.859 3.387 1.00 98.50 83 TRP A N 1
ATOM 642 C CA . TRP A 1 83 ? -11.287 6.809 4.208 1.00 98.50 83 TRP A CA 1
ATOM 643 C C . TRP A 1 83 ? -11.962 6.662 5.572 1.00 98.50 83 TRP A C 1
ATOM 645 O O . TRP A 1 83 ? -12.068 5.544 6.072 1.00 98.50 83 TRP A O 1
ATOM 655 N N . LEU A 1 84 ? -12.434 7.760 6.165 1.00 98.00 84 LEU A N 1
ATOM 656 C CA . LEU A 1 84 ? -13.203 7.743 7.412 1.00 98.00 84 LEU A CA 1
ATOM 657 C C . LEU A 1 84 ? -14.597 7.131 7.230 1.00 98.00 84 LEU A C 1
ATOM 659 O O . LEU A 1 84 ? -15.106 6.497 8.152 1.00 98.00 84 LEU A O 1
ATOM 663 N N . ALA A 1 85 ? -15.208 7.305 6.056 1.00 98.06 85 ALA A N 1
ATOM 664 C CA . ALA A 1 85 ? -16.512 6.732 5.730 1.00 98.06 85 ALA A CA 1
ATOM 665 C C . ALA A 1 85 ? -16.452 5.231 5.383 1.00 98.06 85 ALA A C 1
ATOM 667 O O . ALA A 1 85 ? -17.473 4.542 5.430 1.00 98.06 85 ALA A O 1
ATOM 668 N N . LEU A 1 86 ? -15.273 4.715 5.022 1.00 97.81 86 LEU A N 1
ATOM 669 C CA . LEU A 1 86 ? -15.084 3.318 4.643 1.00 97.81 86 LEU A CA 1
ATOM 670 C C . LEU A 1 86 ? -15.301 2.379 5.849 1.00 97.81 86 LEU A C 1
ATOM 672 O O . LEU A 1 86 ? -14.717 2.612 6.912 1.00 97.81 86 LEU A O 1
ATOM 676 N N . PRO A 1 87 ? -16.066 1.273 5.705 1.00 98.31 87 PRO A N 1
ATOM 677 C CA . PRO A 1 87 ? -16.171 0.268 6.756 1.00 98.31 87 PRO A CA 1
ATOM 678 C C . PRO A 1 87 ? -14.779 -0.245 7.166 1.00 98.31 87 PRO A C 1
ATOM 680 O O . PRO A 1 87 ? -14.013 -0.664 6.294 1.00 98.31 87 PRO A O 1
ATOM 683 N N . PRO A 1 88 ? -14.427 -0.264 8.466 1.00 98.12 88 PRO A N 1
ATOM 684 C CA . PRO A 1 88 ? -13.045 -0.526 8.861 1.00 98.12 88 PRO A CA 1
ATOM 685 C C . PRO A 1 88 ? -12.485 -1.885 8.426 1.00 98.12 88 PRO A C 1
ATOM 687 O O . PRO A 1 88 ? -11.328 -1.993 8.017 1.00 98.12 88 PRO A O 1
ATOM 690 N N . LEU A 1 89 ? -13.323 -2.923 8.446 1.00 97.56 89 LEU A N 1
ATOM 691 C CA . LEU A 1 89 ? -12.948 -4.254 7.966 1.00 97.56 89 LEU A CA 1
ATOM 692 C C . LEU A 1 89 ? -12.690 -4.280 6.450 1.00 97.56 89 LEU A C 1
ATOM 694 O O . LEU A 1 89 ? -11.831 -5.030 5.987 1.00 97.56 89 LEU A O 1
ATOM 698 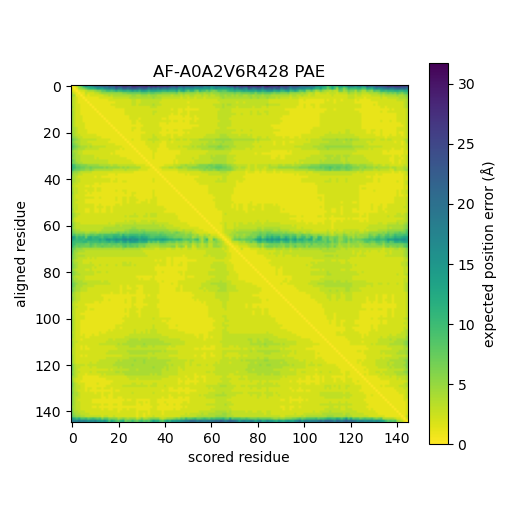N N . GLU A 1 90 ? -13.361 -3.424 5.674 1.00 98.44 90 GLU A N 1
ATOM 699 C CA . GLU A 1 90 ? -13.075 -3.287 4.244 1.00 98.44 90 GLU A CA 1
ATOM 700 C C . GLU A 1 90 ? -11.724 -2.609 4.009 1.00 98.44 90 GLU A C 1
ATOM 702 O O . GLU A 1 90 ? -10.984 -3.049 3.133 1.00 98.44 90 GLU A O 1
ATOM 707 N N . ALA A 1 91 ? -11.333 -1.612 4.812 1.00 98.62 91 ALA A N 1
ATOM 708 C CA . ALA A 1 91 ? -9.992 -1.022 4.726 1.00 98.62 91 ALA A CA 1
ATOM 709 C C . ALA A 1 91 ? -8.893 -2.083 4.934 1.00 98.62 91 ALA A C 1
ATOM 711 O O . ALA A 1 91 ? -7.940 -2.170 4.154 1.00 98.62 91 ALA A O 1
ATOM 712 N N . ALA A 1 92 ? -9.077 -2.938 5.943 1.00 98.50 92 ALA A N 1
ATOM 713 C CA . ALA A 1 92 ? -8.217 -4.081 6.241 1.00 98.50 92 ALA A CA 1
ATOM 714 C C . ALA A 1 92 ? -8.148 -5.108 5.095 1.00 98.50 92 ALA A C 1
ATOM 716 O O . ALA A 1 92 ? -7.063 -5.565 4.730 1.00 98.50 92 ALA A O 1
ATOM 717 N N . ARG A 1 93 ? -9.282 -5.448 4.475 1.00 98.56 93 ARG A N 1
ATOM 718 C CA . ARG A 1 93 ? -9.310 -6.348 3.313 1.00 98.56 93 ARG A CA 1
ATOM 719 C C . ARG A 1 93 ? -8.607 -5.727 2.101 1.00 98.56 93 ARG A C 1
ATOM 721 O O . ARG A 1 93 ? -7.765 -6.362 1.463 1.00 98.56 93 ARG A O 1
ATOM 728 N N . LEU A 1 94 ? -8.934 -4.472 1.796 1.00 98.81 94 LEU A N 1
ATOM 729 C CA . LEU A 1 94 ? -8.472 -3.761 0.606 1.00 98.81 94 LEU A CA 1
ATOM 730 C C . LEU A 1 94 ? -6.964 -3.505 0.612 1.00 98.81 94 LEU A C 1
ATOM 732 O O . LEU A 1 94 ? -6.371 -3.492 -0.466 1.00 98.81 94 LEU A O 1
ATOM 736 N N . VAL A 1 95 ? -6.343 -3.288 1.776 1.00 98.88 95 VAL A N 1
ATOM 737 C CA . VAL A 1 95 ? -4.892 -3.057 1.861 1.00 98.88 95 VAL A CA 1
ATOM 738 C C . VAL A 1 95 ? -4.086 -4.319 1.560 1.00 98.88 95 VAL A C 1
ATOM 740 O O . VAL A 1 95 ? -3.079 -4.241 0.859 1.00 98.88 95 VAL A O 1
ATOM 743 N N . VAL A 1 96 ? -4.549 -5.492 2.007 1.00 98.88 96 VAL A N 1
ATOM 744 C CA . VAL A 1 96 ? -3.901 -6.776 1.691 1.00 98.88 96 VAL A CA 1
ATOM 745 C C . VAL A 1 96 ? -4.018 -7.072 0.198 1.00 98.88 96 VAL A C 1
ATOM 747 O O . VAL A 1 96 ? -3.022 -7.406 -0.442 1.00 98.88 96 VAL A O 1
ATOM 750 N N . GLU A 1 97 ? -5.212 -6.888 -0.369 1.00 98.81 97 GLU A N 1
ATOM 751 C CA . GLU A 1 97 ? -5.468 -7.065 -1.801 1.00 98.81 97 GLU A CA 1
ATOM 752 C C . GLU A 1 97 ? -4.580 -6.141 -2.650 1.00 98.81 97 GLU A C 1
ATOM 754 O O . GLU A 1 97 ? -3.895 -6.599 -3.567 1.00 98.81 97 GLU A O 1
ATOM 759 N N . ALA A 1 98 ? -4.533 -4.847 -2.314 1.00 98.88 98 ALA A N 1
ATOM 760 C CA . ALA A 1 98 ? -3.703 -3.874 -3.018 1.00 98.88 98 ALA A CA 1
ATOM 761 C C . ALA A 1 98 ? -2.217 -4.255 -2.963 1.00 98.88 98 ALA A C 1
ATOM 763 O O . ALA A 1 98 ? -1.546 -4.238 -3.998 1.00 98.88 98 ALA A O 1
ATOM 764 N N . ALA A 1 99 ? -1.728 -4.661 -1.785 1.00 98.88 99 ALA A N 1
ATOM 765 C CA . ALA A 1 99 ? -0.343 -5.068 -1.594 1.00 98.88 99 ALA A CA 1
ATOM 766 C C . ALA A 1 99 ? 0.023 -6.301 -2.431 1.00 98.88 99 ALA A C 1
ATOM 768 O O . ALA A 1 99 ? 1.081 -6.347 -3.057 1.00 98.88 99 ALA A O 1
ATOM 769 N N . GLU A 1 100 ? -0.859 -7.295 -2.485 1.00 98.81 100 GLU A N 1
ATOM 770 C CA . GLU A 1 100 ? -0.663 -8.484 -3.309 1.00 98.81 100 GLU A CA 1
ATOM 771 C C . GLU A 1 100 ? -0.617 -8.176 -4.806 1.00 98.81 100 GLU A C 1
ATOM 773 O O . GLU A 1 100 ? 0.255 -8.687 -5.514 1.00 98.81 100 GLU A O 1
ATOM 778 N N . VAL A 1 101 ? -1.551 -7.360 -5.301 1.00 98.81 101 VAL A N 1
ATOM 779 C CA . VAL A 1 101 ? -1.640 -7.053 -6.732 1.00 98.81 101 VAL A CA 1
ATOM 780 C C . VAL A 1 101 ? -0.426 -6.244 -7.188 1.00 98.81 101 VAL A C 1
ATOM 782 O O . VAL A 1 101 ? 0.203 -6.612 -8.184 1.00 98.81 101 VAL A O 1
ATOM 785 N N . VAL A 1 102 ? -0.051 -5.188 -6.456 1.00 98.81 102 VAL A N 1
ATOM 786 C CA . VAL A 1 102 ? 1.094 -4.350 -6.842 1.00 98.81 102 VAL A CA 1
ATOM 787 C C . VAL A 1 102 ? 2.415 -5.114 -6.752 1.00 98.81 102 VAL A C 1
ATOM 789 O O . VAL A 1 102 ? 3.265 -4.962 -7.625 1.00 98.81 102 VAL A O 1
ATOM 792 N N . ASP A 1 103 ? 2.578 -5.996 -5.762 1.00 98.75 103 ASP A N 1
ATOM 793 C CA . ASP A 1 103 ? 3.793 -6.801 -5.634 1.00 98.75 103 ASP A CA 1
ATOM 794 C C . ASP A 1 103 ? 3.930 -7.798 -6.788 1.00 98.75 103 ASP A C 1
ATOM 796 O O . ASP A 1 103 ? 5.023 -7.953 -7.337 1.00 98.75 103 ASP A O 1
ATOM 800 N N . ARG A 1 104 ? 2.826 -8.453 -7.184 1.00 98.62 104 ARG A N 1
ATOM 801 C CA . ARG A 1 104 ? 2.811 -9.338 -8.359 1.00 98.62 104 ARG A CA 1
ATOM 802 C C . ARG A 1 104 ? 3.170 -8.572 -9.627 1.00 98.62 104 ARG A C 1
ATOM 804 O O . ARG A 1 104 ? 4.001 -9.053 -10.393 1.00 98.62 104 ARG A O 1
ATOM 811 N N . LYS A 1 105 ? 2.592 -7.382 -9.828 1.00 98.50 105 LYS A N 1
ATOM 812 C CA . LYS A 1 105 ? 2.921 -6.521 -10.972 1.00 98.50 105 LYS A CA 1
ATOM 813 C C . LYS A 1 105 ? 4.406 -6.158 -10.974 1.00 98.50 105 LYS A C 1
ATOM 815 O O . LYS A 1 105 ? 5.080 -6.416 -11.963 1.00 98.50 105 LYS A O 1
ATOM 820 N N . ALA A 1 106 ? 4.926 -5.629 -9.866 1.00 97.88 106 ALA A N 1
ATOM 821 C CA . ALA A 1 106 ? 6.318 -5.197 -9.758 1.00 97.88 106 ALA A CA 1
ATOM 822 C C . ALA A 1 106 ? 7.315 -6.346 -9.999 1.00 97.88 106 ALA A C 1
ATOM 824 O O . ALA A 1 106 ? 8.336 -6.149 -10.654 1.00 97.88 106 ALA A O 1
ATOM 825 N N . ALA A 1 107 ? 7.017 -7.555 -9.511 1.00 97.69 107 ALA A N 1
ATOM 826 C CA . ALA A 1 107 ? 7.861 -8.732 -9.720 1.00 97.69 107 ALA A CA 1
ATOM 827 C C . ALA A 1 107 ? 7.856 -9.245 -11.174 1.00 97.69 107 ALA A C 1
ATOM 829 O O . ALA A 1 107 ? 8.836 -9.855 -11.609 1.00 97.69 107 ALA A O 1
ATOM 830 N N . ALA A 1 108 ? 6.770 -9.008 -11.915 1.00 97.50 108 ALA A N 1
ATOM 831 C CA . ALA A 1 108 ? 6.589 -9.477 -13.287 1.00 97.50 108 ALA A CA 1
ATOM 832 C C . ALA A 1 108 ? 7.190 -8.544 -14.353 1.00 97.50 108 ALA A C 1
ATOM 834 O O . ALA A 1 108 ? 7.281 -8.943 -15.514 1.00 97.50 108 ALA A O 1
ATOM 835 N N . LEU A 1 109 ? 7.611 -7.327 -13.988 1.00 97.00 109 LEU A N 1
ATOM 836 C CA . LEU A 1 109 ? 8.156 -6.368 -14.952 1.00 97.00 109 LEU A CA 1
ATOM 837 C C . LEU A 1 109 ? 9.447 -6.877 -15.614 1.00 97.00 109 LEU A C 1
ATOM 839 O O . LEU A 1 109 ? 10.261 -7.590 -15.009 1.00 97.00 109 LEU A O 1
ATOM 843 N N . SER A 1 110 ? 9.656 -6.473 -16.868 1.00 96.62 110 SER A N 1
ATOM 844 C CA . SER A 1 110 ? 10.896 -6.742 -17.600 1.00 96.62 110 SER A CA 1
ATOM 845 C C . SER A 1 110 ? 12.081 -5.997 -16.978 1.00 96.62 110 SER A C 1
ATOM 847 O O . SER A 1 110 ? 11.912 -4.989 -16.290 1.00 96.62 110 SER A O 1
ATOM 849 N N . ALA A 1 111 ? 13.301 -6.492 -17.210 1.00 96.38 111 ALA A N 1
ATOM 850 C CA . ALA A 1 111 ? 14.507 -5.823 -16.723 1.00 96.38 111 ALA A CA 1
ATOM 851 C C . ALA A 1 111 ? 14.627 -4.394 -17.274 1.00 96.38 111 ALA A C 1
ATOM 853 O O . ALA A 1 111 ? 14.808 -3.466 -16.493 1.00 96.38 111 ALA A O 1
ATOM 854 N N . ASP A 1 112 ? 14.391 -4.218 -18.575 1.00 95.19 112 ASP A N 1
ATOM 855 C CA . ASP A 1 112 ? 14.416 -2.917 -19.246 1.00 95.19 112 ASP A CA 1
ATOM 856 C C . ASP A 1 112 ? 13.457 -1.910 -18.606 1.00 95.19 112 ASP A C 1
ATOM 858 O O . ASP A 1 112 ? 13.794 -0.738 -18.444 1.00 95.19 112 ASP A O 1
ATOM 862 N N . LEU A 1 113 ? 12.246 -2.341 -18.234 1.00 95.25 113 LEU A N 1
ATOM 863 C CA . LEU A 1 113 ? 11.285 -1.434 -17.618 1.00 95.25 113 LEU A CA 1
ATOM 864 C C . LEU A 1 113 ? 11.703 -1.060 -16.195 1.00 95.25 113 LEU A C 1
ATOM 866 O O . LEU A 1 113 ? 11.601 0.105 -15.823 1.00 95.25 113 LEU A O 1
ATOM 870 N N . ILE A 1 114 ? 12.223 -2.020 -15.425 1.00 96.62 114 ILE A N 1
ATOM 871 C CA . ILE A 1 114 ? 12.762 -1.758 -14.085 1.00 96.62 114 ILE A CA 1
ATOM 872 C C . ILE A 1 114 ? 13.913 -0.749 -14.167 1.00 96.62 114 ILE A C 1
ATOM 874 O O . ILE A 1 114 ? 13.914 0.224 -13.416 1.00 96.62 114 ILE A O 1
ATOM 878 N N . GLU A 1 115 ? 14.857 -0.930 -15.093 1.00 94.75 115 GLU A N 1
ATOM 879 C CA . GLU A 1 115 ? 15.979 -0.004 -15.280 1.00 94.75 115 GLU A CA 1
ATOM 880 C C . GLU A 1 115 ? 15.500 1.406 -15.623 1.00 94.75 115 GLU A C 1
ATOM 882 O O . GLU A 1 115 ? 15.962 2.372 -15.017 1.00 94.75 115 GLU A O 1
ATOM 887 N N . LYS A 1 116 ? 14.522 1.538 -16.527 1.00 93.31 116 LYS A N 1
ATOM 888 C CA . LYS A 1 116 ? 13.946 2.846 -16.856 1.00 93.31 116 LYS A CA 1
ATOM 889 C C . LYS A 1 116 ? 13.253 3.485 -15.639 1.00 93.31 116 LYS A C 1
ATOM 891 O O . LYS A 1 116 ? 13.435 4.679 -15.415 1.00 93.31 116 LYS A O 1
ATOM 896 N N . ILE A 1 117 ? 12.496 2.719 -14.840 1.00 94.06 117 ILE A N 1
ATOM 897 C CA . ILE A 1 117 ? 11.817 3.222 -13.623 1.00 94.06 117 ILE A CA 1
ATOM 898 C C . ILE A 1 117 ? 12.841 3.730 -12.608 1.00 94.06 117 ILE A C 1
ATOM 900 O O . ILE A 1 117 ? 12.683 4.814 -12.044 1.00 94.06 117 ILE A O 1
ATOM 904 N N . VAL A 1 118 ? 13.910 2.964 -12.393 1.00 93.94 118 VAL A N 1
ATOM 905 C CA . VAL A 1 118 ? 14.991 3.336 -11.475 1.00 93.94 118 VAL A CA 1
ATOM 906 C C . VAL A 1 118 ? 15.736 4.570 -11.981 1.00 93.94 118 VAL A C 1
ATOM 908 O O . VAL A 1 118 ? 15.968 5.492 -11.201 1.00 93.94 118 VAL A O 1
ATOM 911 N N . ALA A 1 119 ? 16.047 4.638 -13.278 1.00 92.50 119 ALA A N 1
ATOM 912 C CA . ALA A 1 119 ? 16.704 5.793 -13.890 1.00 92.50 119 ALA A CA 1
ATOM 913 C C . ALA A 1 119 ? 15.858 7.077 -13.804 1.00 92.50 119 ALA A C 1
ATOM 915 O O . ALA A 1 119 ? 16.413 8.170 -13.730 1.00 92.50 119 ALA A O 1
ATOM 916 N N . ALA A 1 120 ? 14.528 6.953 -13.759 1.00 91.25 120 ALA A N 1
ATOM 917 C CA . ALA A 1 120 ? 13.614 8.071 -13.533 1.00 91.25 120 ALA A CA 1
ATOM 918 C C . ALA A 1 120 ? 13.467 8.474 -12.051 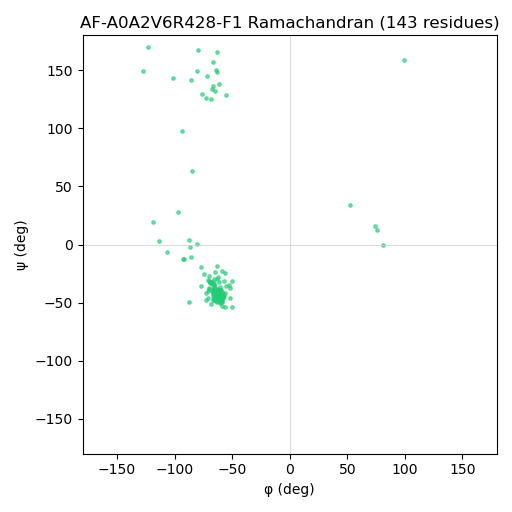1.00 91.25 120 ALA A C 1
ATOM 920 O O . ALA A 1 120 ? 12.699 9.382 -11.745 1.00 91.25 120 ALA A O 1
ATOM 921 N N . GLY A 1 121 ? 14.167 7.814 -11.120 1.00 91.69 121 GLY A N 1
ATOM 922 C CA . GLY A 1 121 ? 14.067 8.096 -9.684 1.00 91.69 121 GLY A CA 1
ATOM 923 C C . GLY A 1 121 ? 12.790 7.563 -9.023 1.00 91.69 121 GLY A C 1
ATOM 924 O O . GLY A 1 121 ? 12.498 7.893 -7.878 1.00 91.69 121 GLY A O 1
ATOM 925 N N . GLU A 1 122 ? 12.034 6.698 -9.702 1.00 92.88 122 GLU A N 1
ATOM 926 C CA . GLU A 1 122 ? 10.720 6.212 -9.261 1.00 92.88 122 GLU A CA 1
ATOM 927 C C . GLU A 1 122 ? 10.805 4.843 -8.553 1.00 92.88 122 GLU A C 1
ATOM 929 O O . GLU A 1 122 ? 9.843 4.071 -8.536 1.00 92.88 122 GLU A O 1
ATOM 934 N N . LEU A 1 123 ? 11.944 4.526 -7.917 1.00 92.69 123 LEU A N 1
ATOM 935 C CA . LEU A 1 123 ? 12.159 3.253 -7.204 1.00 92.69 123 LEU A CA 1
ATOM 936 C C . LEU A 1 123 ? 11.047 2.958 -6.185 1.00 92.69 123 LEU A C 1
ATOM 938 O O . LEU A 1 123 ? 10.641 1.811 -6.031 1.00 92.69 123 LEU A O 1
ATOM 942 N N . TRP A 1 124 ? 10.501 3.984 -5.531 1.00 92.00 124 TRP A N 1
ATOM 943 C CA . TRP A 1 124 ? 9.376 3.879 -4.592 1.00 92.00 124 TRP A CA 1
ATOM 944 C C . TRP A 1 124 ? 8.114 3.217 -5.182 1.00 92.00 124 TRP A C 1
ATOM 946 O O . TRP A 1 124 ? 7.304 2.642 -4.447 1.00 92.00 124 TRP A O 1
ATOM 956 N N . ARG A 1 125 ? 7.927 3.262 -6.510 1.00 93.81 125 ARG A N 1
ATOM 957 C CA . ARG A 1 125 ? 6.829 2.561 -7.201 1.00 93.81 125 ARG A CA 1
ATOM 958 C C . ARG A 1 125 ? 7.019 1.051 -7.203 1.00 93.81 125 ARG A C 1
ATOM 960 O O . ARG A 1 125 ? 6.033 0.323 -7.152 1.00 93.81 125 ARG A O 1
ATOM 967 N N . LEU A 1 126 ? 8.271 0.599 -7.221 1.00 96.69 126 LEU A N 1
ATOM 968 C CA . LEU A 1 126 ? 8.649 -0.808 -7.137 1.00 96.69 126 LEU A CA 1
ATOM 969 C C . LEU A 1 126 ? 8.783 -1.244 -5.676 1.00 96.69 126 LEU A C 1
ATOM 971 O O . LEU A 1 126 ? 8.200 -2.243 -5.272 1.00 96.69 126 LEU A O 1
ATOM 975 N N . ALA A 1 127 ? 9.514 -0.481 -4.865 1.00 97.50 127 ALA A N 1
ATOM 976 C CA . ALA A 1 127 ? 9.851 -0.782 -3.477 1.00 97.50 127 ALA A CA 1
ATOM 977 C C . ALA A 1 127 ? 8.752 -0.344 -2.494 1.00 97.50 127 ALA A C 1
ATOM 979 O O . ALA A 1 127 ? 8.965 0.489 -1.612 1.00 97.50 127 ALA A O 1
ATOM 980 N N . ARG A 1 128 ? 7.563 -0.942 -2.625 1.00 98.31 128 ARG A N 1
ATOM 981 C CA . ARG A 1 128 ? 6.392 -0.670 -1.772 1.00 98.31 128 ARG A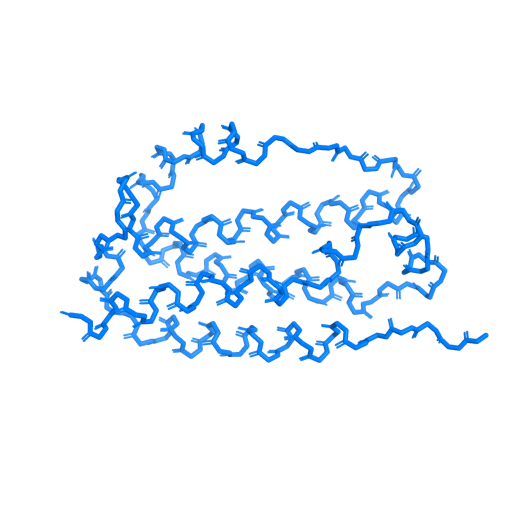 CA 1
ATOM 982 C C . ARG A 1 128 ? 6.633 -0.937 -0.286 1.00 98.31 128 ARG A C 1
ATOM 984 O O . ARG A 1 128 ? 5.975 -0.335 0.557 1.00 98.31 128 ARG A O 1
ATOM 991 N N . ALA A 1 129 ? 7.608 -1.782 0.044 1.00 97.94 129 ALA A N 1
ATOM 992 C CA . ALA A 1 129 ? 8.054 -2.020 1.412 1.00 97.94 129 ALA A CA 1
ATOM 993 C C . ALA A 1 129 ? 8.395 -0.737 2.181 1.00 97.94 129 ALA A C 1
ATOM 995 O O . ALA A 1 129 ? 8.082 -0.670 3.365 1.00 97.94 129 ALA A O 1
ATOM 996 N N . LEU A 1 130 ? 9.000 0.253 1.509 1.00 95.44 130 LEU A N 1
ATOM 997 C CA . LEU A 1 130 ? 9.407 1.523 2.118 1.00 95.44 130 LEU A CA 1
ATOM 998 C C . LEU A 1 130 ? 8.200 2.299 2.656 1.00 95.44 130 LEU A C 1
ATOM 1000 O O . LEU A 1 130 ? 8.257 2.859 3.739 1.00 95.44 130 LEU A O 1
ATOM 1004 N N . HIS A 1 131 ? 7.081 2.269 1.930 1.00 97.19 131 HIS A N 1
ATOM 1005 C CA . HIS A 1 131 ? 5.841 2.906 2.374 1.00 97.19 131 HIS A CA 1
ATOM 1006 C C . HIS A 1 131 ? 5.186 2.140 3.512 1.00 97.19 131 HIS A C 1
ATOM 1008 O O . HIS A 1 131 ? 4.772 2.704 4.520 1.00 97.19 131 HIS A O 1
ATOM 1014 N N . ARG A 1 132 ? 5.076 0.821 3.334 1.00 98.31 132 ARG A N 1
ATOM 1015 C CA . ARG A 1 132 ? 4.338 -0.032 4.263 1.00 98.31 132 ARG A CA 1
ATOM 1016 C C . ARG A 1 132 ? 5.009 -0.068 5.631 1.00 98.31 132 ARG A C 1
ATOM 1018 O O . ARG A 1 132 ? 4.298 -0.054 6.627 1.00 98.31 132 ARG A O 1
ATOM 1025 N N . CYS A 1 133 ? 6.344 -0.114 5.706 1.00 97.69 133 CYS A N 1
ATOM 1026 C CA . CYS A 1 133 ? 7.023 -0.229 6.998 1.00 97.69 133 CYS A CA 1
ATOM 1027 C C . CYS A 1 133 ? 6.726 0.957 7.921 1.00 97.69 133 CYS A C 1
ATOM 1029 O O . CYS A 1 133 ? 6.413 0.729 9.083 1.00 97.69 133 CYS A O 1
ATOM 1031 N N . GLU A 1 134 ? 6.724 2.185 7.399 1.00 96.19 134 GLU A N 1
ATOM 1032 C CA . GLU A 1 134 ? 6.460 3.395 8.188 1.00 96.19 134 GLU A CA 1
ATOM 1033 C C . GLU A 1 134 ? 5.078 3.346 8.859 1.00 96.19 134 GLU A C 1
ATOM 1035 O O . GLU A 1 134 ? 4.943 3.585 10.062 1.00 96.19 134 GLU A O 1
ATOM 1040 N N . HIS A 1 135 ? 4.050 2.961 8.101 1.00 97.69 135 HIS A N 1
ATOM 1041 C CA . HIS A 1 135 ? 2.683 2.877 8.612 1.00 97.69 135 HIS A CA 1
ATOM 1042 C C . HIS A 1 135 ? 2.435 1.641 9.477 1.00 97.69 135 HIS A C 1
ATOM 1044 O O . HIS A 1 135 ? 1.710 1.732 10.465 1.00 97.69 135 HIS A O 1
ATOM 1050 N N . LEU A 1 136 ? 3.049 0.498 9.162 1.00 98.50 136 LEU A N 1
ATOM 1051 C CA . LEU A 1 136 ? 2.983 -0.684 10.025 1.00 98.50 136 LEU A CA 1
ATOM 1052 C C . LEU A 1 136 ? 3.605 -0.388 11.396 1.00 98.50 136 LEU A C 1
ATOM 1054 O O . LEU A 1 136 ? 2.996 -0.703 12.415 1.00 98.50 136 LEU A O 1
ATOM 1058 N N . ASP A 1 137 ? 4.754 0.293 11.435 1.00 98.25 137 ASP A N 1
ATOM 1059 C CA . ASP A 1 137 ? 5.407 0.710 12.680 1.00 98.25 137 ASP A CA 1
ATOM 1060 C C . ASP A 1 137 ? 4.549 1.718 13.466 1.00 98.25 137 ASP A C 1
ATOM 1062 O O . ASP A 1 137 ? 4.505 1.692 14.697 1.00 98.25 137 ASP A O 1
ATOM 1066 N N . GLN A 1 138 ? 3.864 2.638 12.781 1.00 97.44 138 GLN A N 1
ATOM 1067 C CA . GLN A 1 138 ? 2.927 3.573 13.412 1.00 97.44 138 GLN A CA 1
ATOM 1068 C C . GLN A 1 138 ? 1.726 2.846 14.034 1.00 97.44 138 GLN A C 1
ATOM 1070 O O . GLN A 1 138 ? 1.402 3.091 15.196 1.00 97.44 138 GLN A O 1
ATOM 1075 N N . ILE A 1 139 ? 1.092 1.944 13.281 1.00 98.25 139 ILE A N 1
ATOM 1076 C CA . ILE A 1 139 ? -0.077 1.186 13.737 1.00 98.25 139 ILE A CA 1
ATOM 1077 C C . ILE A 1 139 ? 0.301 0.296 14.918 1.00 98.25 139 ILE A C 1
ATOM 1079 O O . ILE A 1 139 ? -0.357 0.338 15.952 1.00 98.25 139 ILE A O 1
ATOM 1083 N N . GLU A 1 140 ? 1.376 -0.480 14.807 1.00 97.81 140 GLU A N 1
ATOM 1084 C CA . GLU A 1 140 ? 1.792 -1.386 15.878 1.00 97.81 140 GLU A CA 1
ATOM 1085 C C . GLU A 1 140 ? 2.124 -0.636 17.173 1.00 97.81 140 GLU A C 1
ATOM 1087 O O . GLU A 1 140 ? 1.723 -1.089 18.243 1.00 97.81 140 GLU A O 1
ATOM 1092 N N . ARG A 1 141 ? 2.764 0.542 17.089 1.00 97.00 141 ARG A N 1
ATOM 1093 C CA . ARG A 1 141 ? 2.988 1.409 18.259 1.00 97.00 141 ARG A CA 1
ATOM 1094 C C . ARG A 1 141 ? 1.685 1.881 18.896 1.00 97.00 141 ARG A C 1
ATOM 1096 O O . ARG A 1 141 ? 1.590 1.903 20.118 1.00 97.00 141 ARG A O 1
ATOM 1103 N N . ALA A 1 142 ? 0.687 2.241 18.094 1.00 95.88 142 ALA A N 1
ATOM 1104 C CA . ALA A 1 142 ? -0.603 2.668 18.619 1.00 95.88 142 ALA A CA 1
ATOM 1105 C C . ALA A 1 142 ? -1.361 1.525 19.304 1.00 95.88 142 ALA A C 1
ATOM 1107 O O . ALA A 1 142 ? -2.069 1.779 20.267 1.00 95.88 142 ALA A O 1
ATOM 1108 N N . LEU A 1 143 ? -1.213 0.280 18.845 1.00 95.38 143 LEU A N 1
ATOM 1109 C CA . LEU A 1 143 ? -1.924 -0.872 19.412 1.00 95.38 143 LEU A CA 1
ATOM 1110 C C . LEU A 1 143 ? -1.374 -1.336 20.765 1.00 95.38 143 LEU A C 1
ATOM 1112 O O . LEU A 1 143 ? -2.117 -1.939 21.533 1.00 95.38 143 LEU A O 1
ATOM 1116 N N . VAL A 1 144 ? -0.098 -1.069 21.053 1.00 91.62 144 VAL A N 1
ATOM 1117 C CA . VAL A 1 144 ? 0.536 -1.418 22.339 1.00 91.62 144 VAL A CA 1
ATOM 1118 C C . VAL A 1 144 ? 0.473 -0.300 23.381 1.00 91.62 144 VAL A C 1
ATOM 1120 O O . VAL A 1 144 ? 0.789 -0.547 24.544 1.00 91.62 144 VAL A O 1
ATOM 1123 N N . ALA A 1 145 ? 0.114 0.916 22.961 1.00 71.19 145 ALA A N 1
ATOM 1124 C CA . ALA A 1 145 ? -0.149 2.042 23.855 1.00 71.19 145 ALA A CA 1
ATOM 1125 C C . ALA A 1 145 ? -1.467 1.853 24.620 1.00 71.19 145 ALA A C 1
ATOM 1127 O O . ALA A 1 145 ? -1.700 2.612 25.579 1.00 71.19 145 ALA A O 1
#

Radius of gyration: 15.63 Å; Cα contacts (8 Å, |Δi|>4): 141; chains: 1; bounding box: 41×28×47 Å

Foldseek 3Di:
DFFDQVLLVLLVVLLVVLVVVLVPDDLVLLQQDLDPLDGLLLLLLLLLVVLVLLQVQLVCLVVVHDDDDDPSVVVSVVCSVVSVVDRSNVSSVSSSVSSVNQSVSLVPDDSVSSVVCVVVVNVCSNNSSVVSVVSSVSSVVSVVD

Sequence (145 aa):
MSVDRSFVGGNSRQRERLKVLVSRLSDADLRRPLGEGWTVSTALAHMAFWDRRALGMLERWEHGEAPSPADPVGLNAALLPEWLALPPLEAARLVVEAAEVVDRKAAALSADLIEKIVAAGELWRLARALHRCEHLDQIERALVA